Protein AF-A0A7W4C7K8-F1 (afdb_monomer_lite)

Foldseek 3Di:
DDDDAQDWDDDPFFIKHAHLVRDIDTDGDPLDWAKDPWDWDAHPVRDIDIDIDGGDGDFDDKDADDDDDDDDPPDDDDDARCPPIDGSPDDDDFQWDDDPNDIDGAQDWDDDPRGIDHRHD

Radius of gyration: 26.06 Å; chains: 1; bounding box: 57×23×68 Å

Structure (mmCIF, N/CA/C/O backbone):
data_AF-A0A7W4C7K8-F1
#
_entry.id   AF-A0A7W4C7K8-F1
#
loop_
_atom_site.group_PDB
_atom_site.id
_atom_site.type_symbol
_atom_site.label_atom_id
_atom_site.label_alt_id
_atom_site.label_comp_id
_atom_site.label_asym_id
_atom_site.label_entity_id
_atom_site.label_seq_id
_atom_site.pdbx_PDB_ins_code
_atom_site.Cartn_x
_atom_site.Cartn_y
_atom_site.Cartn_z
_atom_site.occupancy
_atom_site.B_iso_or_equiv
_atom_site.auth_seq_id
_atom_site.auth_comp_id
_atom_site.auth_asym_id
_atom_site.auth_atom_id
_atom_site.pdbx_PDB_model_num
ATOM 1 N N . GLN A 1 1 ? 13.101 -9.738 -23.567 1.00 82.06 1 GLN A N 1
ATOM 2 C CA . GLN A 1 1 ? 12.279 -9.282 -24.709 1.00 82.06 1 GLN A CA 1
ATOM 3 C C . GLN A 1 1 ? 12.788 -7.916 -25.146 1.00 82.06 1 GLN A C 1
ATOM 5 O O . GLN A 1 1 ? 13.230 -7.165 -24.286 1.00 82.06 1 GLN A O 1
ATOM 10 N N . SER A 1 2 ? 12.752 -7.606 -26.441 1.00 89.94 2 SER A N 1
ATOM 11 C CA . SER A 1 2 ? 13.057 -6.266 -26.964 1.00 89.94 2 SER A CA 1
ATOM 12 C C . SER A 1 2 ? 11.784 -5.626 -27.507 1.00 89.94 2 SER A C 1
ATOM 14 O O . SER A 1 2 ? 10.927 -6.333 -28.041 1.00 89.94 2 SER A O 1
ATOM 16 N N . TYR A 1 3 ? 11.685 -4.306 -27.378 1.00 95.06 3 TYR A N 1
ATOM 17 C CA . TYR A 1 3 ? 10.543 -3.504 -27.809 1.00 95.06 3 TYR A CA 1
ATOM 18 C C . TYR A 1 3 ? 11.040 -2.339 -28.666 1.00 95.06 3 TYR A C 1
ATOM 20 O O . TYR A 1 3 ? 12.160 -1.861 -28.474 1.00 95.06 3 TYR A O 1
ATOM 28 N N . ALA A 1 4 ? 10.230 -1.897 -29.627 1.00 96.31 4 ALA A N 1
ATOM 29 C CA . ALA A 1 4 ? 10.536 -0.690 -30.385 1.00 96.31 4 ALA A CA 1
ATOM 30 C C . ALA A 1 4 ? 10.353 0.548 -29.492 1.00 96.31 4 ALA A C 1
ATOM 32 O O . ALA A 1 4 ? 9.494 0.558 -28.610 1.00 96.31 4 ALA A O 1
ATOM 33 N N . ALA A 1 5 ? 11.126 1.606 -29.737 1.00 95.75 5 ALA A N 1
ATOM 34 C CA . ALA A 1 5 ? 10.937 2.869 -29.031 1.00 95.75 5 ALA A CA 1
ATOM 35 C C . ALA A 1 5 ? 9.510 3.416 -29.243 1.00 95.75 5 ALA A C 1
ATOM 37 O O . ALA A 1 5 ? 8.941 3.271 -30.325 1.00 95.75 5 ALA A O 1
ATOM 38 N N . GLY A 1 6 ? 8.937 4.018 -28.202 1.00 96.25 6 GLY A N 1
ATOM 39 C CA . GLY A 1 6 ? 7.551 4.494 -28.158 1.00 96.25 6 GLY A CA 1
ATOM 40 C C . GLY A 1 6 ? 6.508 3.391 -27.949 1.00 96.25 6 GLY A C 1
ATOM 41 O O . GLY A 1 6 ? 5.320 3.687 -27.896 1.00 96.25 6 GLY A O 1
ATOM 42 N N . THR A 1 7 ? 6.925 2.125 -27.827 1.00 97.75 7 THR A N 1
ATOM 43 C CA . THR A 1 7 ? 6.012 1.033 -27.465 1.00 97.75 7 THR A CA 1
ATOM 44 C C . THR A 1 7 ? 5.685 1.116 -25.982 1.00 97.75 7 THR A C 1
ATOM 46 O O . THR A 1 7 ? 6.586 1.265 -25.155 1.00 97.75 7 THR A O 1
ATOM 49 N N . GLU A 1 8 ? 4.406 0.968 -25.659 1.00 98.00 8 GLU A N 1
ATOM 50 C CA . GLU A 1 8 ? 3.957 0.744 -24.293 1.00 98.00 8 GLU A CA 1
ATOM 51 C C . GLU A 1 8 ? 4.317 -0.676 -23.848 1.00 98.00 8 GLU A C 1
ATOM 53 O O . GLU A 1 8 ? 3.980 -1.661 -24.510 1.00 98.00 8 GLU A O 1
ATOM 58 N N . VAL A 1 9 ? 5.033 -0.781 -22.731 1.00 97.25 9 VAL A N 1
ATOM 59 C CA . VAL A 1 9 ? 5.456 -2.048 -22.142 1.00 97.25 9 VAL A CA 1
ATOM 60 C C . VAL A 1 9 ? 4.816 -2.183 -20.770 1.00 97.25 9 VAL A C 1
ATOM 62 O O . VAL A 1 9 ? 5.223 -1.514 -19.820 1.00 97.25 9 VAL A O 1
ATOM 65 N N . THR A 1 10 ? 3.835 -3.075 -20.660 1.00 96.88 10 THR A N 1
ATOM 66 C CA . THR A 1 10 ? 3.269 -3.479 -19.371 1.00 96.88 10 THR A CA 1
ATOM 67 C C . THR A 1 10 ? 4.269 -4.362 -18.632 1.00 96.88 10 THR A C 1
ATOM 69 O O . THR A 1 10 ? 4.698 -5.407 -19.129 1.00 96.88 10 THR A O 1
ATOM 72 N N . LEU A 1 11 ? 4.655 -3.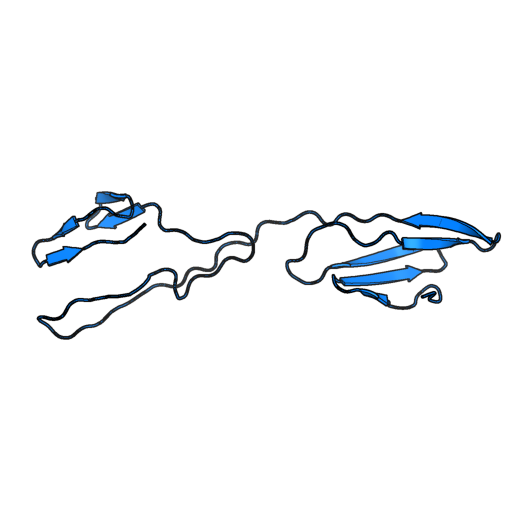918 -17.445 1.00 95.25 11 LEU A N 1
ATOM 73 C CA . LEU A 1 11 ? 5.449 -4.653 -16.473 1.00 95.25 11 LEU A CA 1
ATOM 74 C C . LEU A 1 11 ? 4.521 -5.152 -15.359 1.00 95.25 11 LEU A C 1
ATOM 76 O O . LEU A 1 11 ? 3.367 -4.744 -15.269 1.00 95.25 11 LEU A O 1
ATOM 80 N N . GLU A 1 12 ? 5.035 -6.013 -14.484 1.00 95.19 12 GLU A N 1
ATOM 81 C CA . GLU A 1 12 ? 4.289 -6.483 -13.307 1.00 95.19 12 GLU A CA 1
ATOM 82 C C . GLU A 1 12 ? 3.796 -5.317 -12.432 1.00 95.19 12 GLU A C 1
ATOM 84 O O . GLU A 1 12 ? 2.663 -5.330 -11.965 1.00 95.19 12 GLU A O 1
ATOM 89 N N . ASN A 1 13 ? 4.620 -4.274 -12.299 1.00 95.81 13 ASN A N 1
ATOM 90 C CA . ASN A 1 13 ? 4.444 -3.192 -11.329 1.00 95.81 13 ASN A CA 1
ATOM 91 C C . ASN A 1 13 ? 4.086 -1.832 -11.951 1.00 95.81 13 ASN A C 1
ATOM 93 O O . ASN A 1 13 ? 4.178 -0.803 -11.284 1.00 95.81 13 ASN A O 1
ATOM 97 N N . GLY A 1 14 ? 3.754 -1.794 -13.241 1.00 97.81 14 GLY A N 1
ATOM 98 C CA . GLY A 1 14 ? 3.424 -0.547 -13.925 1.00 97.81 14 GLY A CA 1
ATOM 99 C C . GLY A 1 14 ? 3.620 -0.608 -15.431 1.00 97.81 14 GLY A C 1
ATOM 100 O 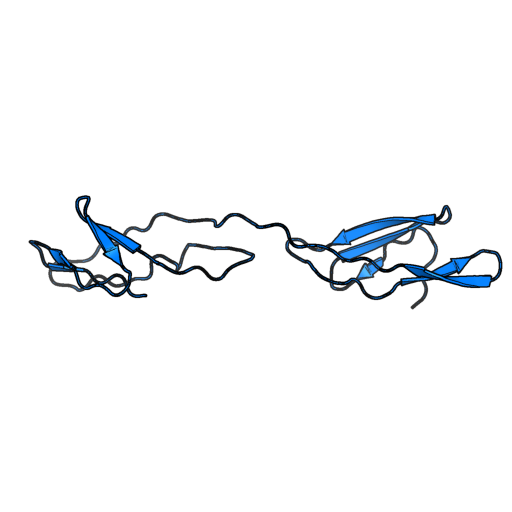O . GLY A 1 14 ? 3.832 -1.667 -16.018 1.00 97.81 14 GLY A O 1
ATOM 101 N N . VAL A 1 15 ? 3.591 0.556 -16.069 1.00 98.31 15 VAL A N 1
ATOM 102 C CA . VAL A 1 15 ? 3.687 0.709 -17.522 1.00 98.31 15 VAL A CA 1
ATOM 103 C C . VAL A 1 15 ? 4.843 1.635 -17.877 1.00 98.31 15 VAL A C 1
ATOM 105 O O . VAL A 1 15 ? 4.951 2.738 -17.345 1.00 98.31 15 VAL A O 1
ATOM 108 N N . LEU A 1 16 ? 5.706 1.192 -18.792 1.00 98.25 16 LEU A N 1
ATOM 109 C CA . LEU A 1 16 ? 6.845 1.957 -19.297 1.00 98.25 16 LEU A CA 1
ATOM 110 C C . LEU A 1 16 ? 6.637 2.347 -20.762 1.00 98.25 16 LEU A C 1
ATOM 112 O O . LEU A 1 16 ? 6.298 1.506 -21.593 1.00 98.25 16 LEU A O 1
ATOM 116 N N . VAL A 1 17 ? 6.979 3.590 -21.095 1.00 98.31 17 VAL A N 1
ATOM 117 C CA . VAL A 1 17 ? 7.214 4.043 -22.471 1.00 98.31 17 VAL A CA 1
ATOM 118 C C . VAL A 1 17 ? 8.600 4.677 -22.535 1.00 98.31 17 VAL A C 1
ATOM 120 O O . VAL A 1 17 ? 8.901 5.576 -21.754 1.00 98.31 17 VAL A O 1
ATOM 123 N N . LEU A 1 18 ? 9.446 4.227 -23.466 1.00 98.00 18 LEU A N 1
ATOM 124 C CA . LEU A 1 18 ? 10.747 4.841 -23.767 1.00 98.00 18 LEU A CA 1
ATOM 125 C C . LEU A 1 18 ? 10.773 5.286 -25.229 1.00 98.00 18 LEU A C 1
ATOM 127 O O . LEU A 1 18 ? 10.732 4.452 -26.134 1.00 98.00 18 LEU A O 1
ATOM 131 N N . ASN A 1 19 ? 10.843 6.592 -25.463 1.00 98.19 19 ASN A N 1
ATOM 132 C CA . ASN A 1 19 ? 10.757 7.201 -26.785 1.00 98.19 19 ASN A CA 1
ATOM 133 C C . ASN A 1 19 ? 12.116 7.263 -27.492 1.00 98.19 19 ASN A C 1
ATOM 135 O O . ASN A 1 19 ? 13.179 7.205 -26.876 1.00 98.19 19 ASN A O 1
ATOM 139 N N . ALA A 1 20 ? 12.083 7.411 -28.819 1.00 97.75 20 ALA A N 1
ATOM 140 C CA . ALA A 1 20 ? 13.295 7.458 -29.640 1.00 97.75 20 ALA A CA 1
ATOM 141 C C . ALA A 1 20 ? 14.163 8.704 -29.373 1.00 97.75 20 ALA A C 1
ATOM 143 O O . ALA A 1 20 ? 15.359 8.685 -29.654 1.00 97.75 20 ALA A O 1
ATOM 144 N N . ASP A 1 21 ? 13.569 9.770 -28.831 1.00 97.38 21 ASP A N 1
ATOM 145 C CA . ASP A 1 21 ? 14.266 10.989 -28.406 1.00 97.38 21 ASP A CA 1
ATOM 146 C C . ASP A 1 21 ? 14.923 10.867 -27.017 1.00 97.38 21 ASP A C 1
ATOM 148 O O . ASP A 1 21 ? 15.608 11.789 -26.577 1.00 97.38 21 ASP A O 1
ATOM 152 N N . GLY A 1 22 ? 14.746 9.726 -26.341 1.00 96.62 22 GLY A N 1
ATOM 153 C CA . GLY A 1 22 ? 15.289 9.440 -25.015 1.00 96.62 22 GLY A CA 1
ATOM 154 C C . GLY A 1 22 ? 14.384 9.850 -23.851 1.00 96.62 22 GLY A C 1
ATOM 155 O O . GLY A 1 22 ? 14.722 9.549 -22.706 1.00 96.62 22 GLY A O 1
ATOM 156 N N . SER A 1 23 ? 13.242 10.497 -24.103 1.00 98.25 23 SER A N 1
ATOM 157 C CA . SER A 1 23 ? 12.238 10.736 -23.061 1.00 98.25 23 SER A CA 1
ATOM 158 C C . SER A 1 23 ? 11.566 9.425 -22.642 1.00 98.25 23 SER A C 1
ATOM 160 O O . SER A 1 23 ? 11.399 8.511 -23.453 1.00 98.25 23 SER A O 1
ATOM 162 N N . TYR A 1 24 ? 11.176 9.318 -21.372 1.00 98.19 24 TYR A N 1
ATOM 163 C CA . TYR A 1 24 ? 10.471 8.146 -20.864 1.00 98.19 24 TYR A CA 1
ATOM 164 C C . TYR A 1 24 ? 9.386 8.527 -19.862 1.00 98.19 24 TYR A C 1
ATOM 166 O O . TYR A 1 24 ? 9.481 9.548 -19.181 1.00 98.19 24 TYR A O 1
ATOM 174 N N . THR A 1 25 ? 8.376 7.671 -19.759 1.00 98.12 25 THR A N 1
ATOM 175 C CA . THR A 1 25 ? 7.379 7.699 -18.689 1.00 98.12 25 THR A CA 1
ATOM 176 C C . THR A 1 25 ? 7.306 6.322 -18.060 1.00 98.12 25 THR A C 1
ATOM 178 O O . THR A 1 25 ? 7.264 5.316 -18.767 1.00 98.12 25 THR A O 1
ATOM 181 N N . PHE A 1 26 ? 7.276 6.278 -16.734 1.00 98.38 26 PHE A N 1
ATOM 182 C CA . PHE A 1 26 ? 6.901 5.087 -15.991 1.00 98.38 26 PHE A CA 1
ATOM 183 C C . PHE A 1 26 ? 5.716 5.441 -15.101 1.00 98.38 26 PHE A C 1
ATOM 185 O O . PHE A 1 26 ? 5.801 6.376 -14.306 1.00 98.38 26 PHE A O 1
ATOM 192 N N . THR A 1 27 ? 4.617 4.718 -15.269 1.00 98.25 27 THR A N 1
ATOM 193 C CA . THR A 1 27 ? 3.420 4.844 -14.441 1.00 98.25 27 THR A CA 1
ATOM 194 C C . THR A 1 27 ? 3.344 3.594 -13.571 1.00 98.25 27 THR A C 1
ATOM 196 O O . THR A 1 27 ? 3.049 2.529 -14.119 1.00 98.25 27 THR A O 1
ATOM 199 N N . PRO A 1 28 ? 3.666 3.670 -12.266 1.00 98.31 28 PRO A N 1
ATOM 200 C CA . PRO A 1 28 ? 3.515 2.528 -11.374 1.00 98.31 28 PRO A CA 1
ATOM 201 C C . PRO A 1 28 ? 2.043 2.122 -11.268 1.00 98.31 28 PRO A C 1
ATOM 203 O O . PRO A 1 28 ? 1.148 2.937 -11.503 1.00 98.31 28 PRO A O 1
ATOM 206 N N . ASN A 1 29 ? 1.798 0.866 -10.906 1.00 97.81 29 ASN A N 1
ATOM 207 C CA . ASN A 1 29 ? 0.469 0.462 -10.457 1.00 97.81 29 ASN A CA 1
ATOM 208 C C . ASN A 1 29 ? 0.073 1.283 -9.219 1.00 97.81 29 ASN A C 1
ATOM 210 O O . ASN A 1 29 ? 0.937 1.734 -8.464 1.00 97.81 29 ASN A O 1
ATOM 214 N N . GLU A 1 30 ? -1.231 1.462 -9.018 1.00 96.19 30 GLU A N 1
ATOM 215 C CA . GLU A 1 30 ? -1.760 2.105 -7.815 1.00 96.19 30 GLU A CA 1
ATOM 216 C C . GLU A 1 30 ? -1.199 1.417 -6.562 1.00 96.19 30 GLU A C 1
ATOM 218 O O . GLU A 1 30 ? -1.105 0.187 -6.516 1.00 96.19 30 GLU A O 1
ATOM 223 N N . ASN A 1 31 ? -0.768 2.229 -5.595 1.00 95.44 31 ASN A N 1
ATOM 224 C CA . ASN A 1 31 ? -0.230 1.805 -4.300 1.00 95.44 31 ASN A CA 1
ATOM 225 C C . ASN A 1 31 ? 1.039 0.938 -4.371 1.00 95.44 31 ASN A C 1
ATOM 227 O O . ASN A 1 31 ? 1.404 0.267 -3.409 1.00 95.44 31 ASN A O 1
ATOM 231 N N . TRP A 1 32 ? 1.727 0.922 -5.517 1.00 96.94 32 TRP A N 1
ATOM 232 C CA . TRP A 1 32 ? 2.998 0.225 -5.651 1.00 96.94 32 TRP A CA 1
ATOM 233 C C . TRP A 1 32 ? 4.180 1.182 -5.519 1.00 96.94 32 TRP A C 1
ATOM 235 O O . TRP A 1 32 ? 4.305 2.169 -6.247 1.00 96.94 32 TRP A O 1
ATOM 245 N N . ASN A 1 33 ? 5.119 0.807 -4.660 1.00 97.06 33 ASN A N 1
ATOM 246 C CA . ASN A 1 33 ? 6.425 1.429 -4.523 1.00 97.06 33 ASN A CA 1
ATOM 247 C C . ASN A 1 33 ? 7.535 0.369 -4.556 1.00 97.06 33 ASN A C 1
ATOM 249 O O . ASN A 1 33 ? 7.329 -0.805 -4.250 1.00 97.06 33 ASN A O 1
ATOM 253 N N . GLY A 1 34 ? 8.744 0.791 -4.922 1.00 97.44 34 GLY A N 1
ATOM 254 C CA . GLY A 1 34 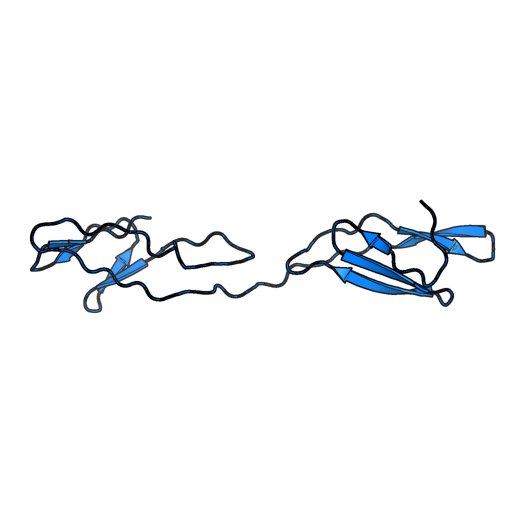? 9.910 -0.082 -4.996 1.00 97.44 34 GLY A CA 1
ATOM 255 C C . GLY A 1 34 ? 10.771 0.149 -6.231 1.00 97.44 34 GLY A C 1
ATOM 256 O O . GLY A 1 34 ? 10.661 1.148 -6.946 1.00 97.44 34 GLY A O 1
ATOM 257 N N . ASN A 1 35 ? 11.678 -0.793 -6.480 1.00 97.94 35 ASN A N 1
ATOM 258 C CA . ASN A 1 35 ? 12.599 -0.720 -7.606 1.00 97.94 35 ASN A CA 1
ATOM 259 C C . ASN A 1 35 ? 11.998 -1.375 -8.850 1.00 97.94 35 ASN A C 1
ATOM 261 O O . ASN A 1 35 ? 11.605 -2.543 -8.839 1.00 97.94 35 ASN A O 1
ATOM 265 N N . VAL A 1 36 ? 11.980 -0.631 -9.953 1.00 97.12 36 VAL A N 1
ATOM 266 C CA . VAL A 1 36 ? 11.613 -1.168 -11.267 1.00 97.12 36 VAL A CA 1
ATOM 267 C C . VAL A 1 36 ? 12.770 -2.035 -11.784 1.00 97.12 36 VAL A C 1
ATOM 269 O O . VAL A 1 36 ? 13.934 -1.667 -11.583 1.00 97.12 36 VAL A O 1
ATOM 272 N N . PRO A 1 37 ? 12.508 -3.165 -12.474 1.00 95.38 37 PRO A N 1
ATOM 273 C CA . PRO A 1 37 ? 13.562 -3.937 -13.126 1.00 95.38 37 PRO A CA 1
ATOM 274 C C . PRO A 1 37 ? 14.450 -3.059 -14.016 1.00 95.38 37 PRO A C 1
ATOM 276 O O . PRO A 1 37 ? 13.952 -2.196 -14.736 1.00 95.38 37 PRO A O 1
ATOM 279 N N . VAL A 1 38 ? 15.766 -3.295 -13.989 1.00 96.88 38 VAL A N 1
ATOM 280 C CA . VAL A 1 38 ? 16.731 -2.490 -14.754 1.00 96.88 38 VAL A CA 1
ATOM 281 C C . VAL A 1 38 ? 16.410 -2.553 -16.247 1.00 96.88 38 VAL A C 1
ATOM 283 O O . VAL A 1 38 ? 16.410 -3.625 -16.856 1.00 96.88 38 VAL A O 1
ATOM 286 N N . ILE A 1 39 ? 16.196 -1.390 -16.855 1.00 96.81 39 ILE A N 1
ATOM 287 C CA . ILE A 1 39 ? 15.907 -1.271 -18.281 1.00 96.81 39 ILE A CA 1
ATOM 288 C C . ILE A 1 39 ? 17.218 -1.084 -19.029 1.00 96.81 39 ILE A C 1
ATOM 290 O O . ILE A 1 39 ? 17.976 -0.168 -18.733 1.00 96.81 39 ILE A O 1
ATOM 294 N N . THR A 1 40 ? 17.489 -1.929 -20.023 1.00 97.62 40 THR A N 1
ATOM 295 C CA . THR A 1 40 ? 18.625 -1.752 -20.940 1.00 97.62 40 THR A CA 1
ATOM 296 C C . THR A 1 40 ? 18.124 -1.206 -22.272 1.00 97.62 40 THR A C 1
ATOM 298 O O . THR A 1 40 ? 17.216 -1.785 -22.867 1.00 97.62 40 THR A O 1
ATOM 301 N N . TYR A 1 41 ? 18.726 -0.126 -22.767 1.00 96.81 41 TYR A N 1
ATOM 302 C CA . TYR A 1 41 ? 18.414 0.462 -24.071 1.00 96.81 41 TYR A CA 1
ATOM 303 C C . TYR A 1 41 ? 19.661 0.527 -24.956 1.00 96.81 41 TYR A C 1
ATOM 305 O O . TYR A 1 41 ? 20.784 0.573 -24.461 1.00 96.81 41 TYR A O 1
ATOM 313 N N . THR A 1 42 ? 19.463 0.500 -26.275 1.00 97.06 42 THR A N 1
ATOM 314 C CA . THR A 1 42 ? 20.538 0.552 -27.281 1.00 97.06 42 THR A CA 1
ATOM 315 C C . THR A 1 42 ? 20.368 1.803 -28.131 1.00 97.06 42 THR A C 1
ATOM 317 O O . THR A 1 42 ? 19.271 2.065 -28.620 1.00 97.06 42 THR A O 1
ATOM 320 N N . THR A 1 43 ? 21.432 2.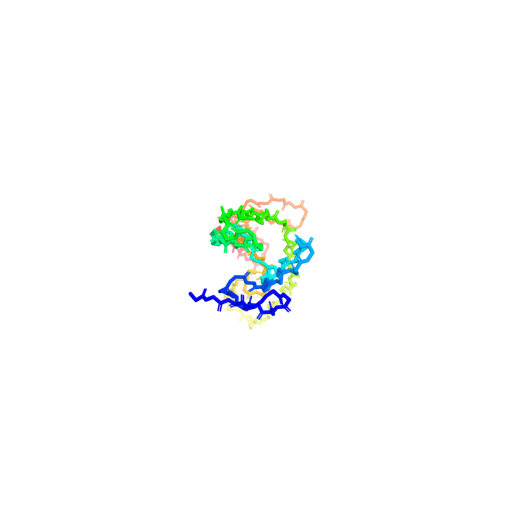582 -28.311 1.00 96.88 43 THR A N 1
ATOM 321 C CA . THR A 1 43 ? 21.408 3.784 -29.157 1.00 96.88 43 THR A CA 1
ATOM 322 C C . THR A 1 43 ? 21.544 3.429 -30.640 1.00 96.88 43 THR A C 1
ATOM 324 O O . THR A 1 43 ? 21.865 2.299 -31.015 1.00 96.88 43 THR A O 1
ATOM 327 N N . ASN A 1 44 ? 21.385 4.421 -31.517 1.00 95.81 44 ASN A N 1
ATOM 328 C CA . ASN A 1 44 ? 21.638 4.266 -32.952 1.00 95.81 44 ASN A CA 1
ATOM 329 C C . ASN A 1 44 ? 23.101 3.908 -33.297 1.00 95.81 44 ASN A C 1
ATOM 331 O O . ASN A 1 44 ? 23.365 3.494 -34.422 1.00 95.81 44 ASN A O 1
ATOM 335 N N . THR A 1 45 ? 24.047 4.059 -32.360 1.00 97.69 45 THR A N 1
ATOM 336 C CA . THR A 1 45 ? 25.443 3.619 -32.530 1.00 97.69 45 THR A CA 1
ATOM 337 C C . THR A 1 45 ? 25.658 2.153 -32.143 1.00 97.69 45 THR A C 1
ATOM 339 O O . THR A 1 45 ? 26.773 1.652 -32.266 1.00 97.69 45 THR A O 1
ATOM 342 N N . GLY A 1 46 ? 24.613 1.457 -31.680 1.00 96.62 46 GLY A N 1
ATOM 343 C CA . GLY A 1 46 ? 24.682 0.064 -31.231 1.00 96.62 46 GLY A CA 1
ATOM 344 C C . GLY A 1 46 ? 25.230 -0.113 -29.812 1.00 96.62 46 GLY A C 1
ATOM 345 O O . GLY A 1 46 ? 25.395 -1.244 -29.364 1.00 96.62 46 GLY A O 1
ATOM 346 N N . ILE A 1 47 ? 25.511 0.981 -29.099 1.00 98.12 47 ILE A N 1
ATOM 347 C CA . ILE A 1 47 ? 26.004 0.946 -27.719 1.00 98.12 47 ILE A CA 1
ATOM 348 C C . ILE A 1 47 ? 24.824 0.904 -26.748 1.00 98.12 47 ILE A C 1
ATOM 350 O O . ILE A 1 47 ? 23.826 1.602 -26.931 1.00 98.12 47 ILE A O 1
ATOM 354 N N . THR A 1 48 ? 24.952 0.085 -25.706 1.00 97.44 48 THR A N 1
ATOM 355 C CA . THR A 1 48 ? 23.925 -0.106 -24.680 1.00 97.44 48 THR A CA 1
ATOM 356 C C . THR A 1 48 ? 24.188 0.719 -23.428 1.00 97.44 48 THR A C 1
ATOM 358 O O . THR A 1 48 ? 25.338 0.883 -23.021 1.00 97.44 48 THR A O 1
ATOM 361 N N . ALA A 1 49 ? 23.117 1.149 -22.769 1.00 98.06 49 ALA A N 1
ATOM 362 C CA . ALA A 1 49 ? 23.138 1.756 -21.442 1.00 98.06 49 ALA A CA 1
ATOM 363 C C . ALA A 1 49 ? 21.907 1.317 -20.631 1.00 98.06 49 ALA A C 1
ATOM 365 O O . ALA A 1 49 ? 21.025 0.629 -21.155 1.00 98.06 49 ALA A O 1
ATOM 366 N N . THR A 1 50 ? 21.862 1.688 -19.350 1.00 97.94 50 THR A N 1
ATOM 367 C CA . THR A 1 50 ? 20.807 1.269 -18.418 1.00 97.94 50 THR A CA 1
ATOM 368 C C . THR A 1 50 ? 20.047 2.447 -17.817 1.00 97.94 50 THR A C 1
ATOM 370 O O . THR A 1 50 ? 20.640 3.486 -17.536 1.00 97.94 50 THR A O 1
ATOM 373 N N . LEU A 1 51 ? 18.757 2.244 -17.554 1.00 97.62 51 LEU A N 1
ATOM 374 C CA . LEU A 1 51 ? 17.878 3.115 -16.778 1.00 97.62 51 LEU A CA 1
ATOM 375 C C . LEU A 1 51 ? 17.405 2.356 -15.530 1.00 97.62 51 LEU A C 1
ATOM 377 O O . LEU A 1 51 ? 16.904 1.234 -15.622 1.00 97.62 51 LEU A O 1
ATOM 381 N N . THR A 1 52 ? 17.574 2.982 -14.370 1.00 97.75 52 THR A N 1
ATOM 382 C CA . THR A 1 52 ? 17.109 2.498 -13.065 1.00 97.75 52 THR A CA 1
ATOM 383 C C . THR A 1 52 ? 16.075 3.470 -12.520 1.00 97.75 52 THR A C 1
ATOM 385 O O . THR A 1 52 ? 16.326 4.675 -12.514 1.00 97.75 52 THR A O 1
ATOM 388 N N . ILE A 1 53 ? 14.938 2.954 -12.060 1.00 98.25 53 ILE A N 1
ATOM 389 C CA . ILE A 1 53 ? 13.846 3.756 -11.503 1.00 98.25 53 ILE A CA 1
ATOM 390 C C . ILE A 1 53 ? 13.522 3.215 -10.110 1.00 98.25 53 ILE A C 1
ATOM 392 O O . ILE A 1 53 ? 13.371 2.005 -9.924 1.00 98.25 53 ILE A O 1
ATOM 396 N N . GLU A 1 54 ? 13.422 4.122 -9.148 1.00 98.06 54 GLU A N 1
ATOM 397 C CA . GLU A 1 54 ? 12.930 3.867 -7.798 1.00 98.06 54 GLU A CA 1
ATOM 398 C C . GLU A 1 54 ? 11.649 4.677 -7.600 1.00 98.06 54 GLU A C 1
ATOM 400 O O . GLU A 1 54 ? 11.633 5.885 -7.839 1.00 98.06 54 GLU A O 1
ATOM 405 N N . VAL A 1 55 ? 10.581 3.996 -7.195 1.00 98.19 55 VAL A N 1
ATOM 406 C CA . VAL A 1 55 ? 9.321 4.615 -6.788 1.00 98.19 55 VAL A CA 1
ATOM 407 C C . VAL A 1 55 ? 9.301 4.650 -5.268 1.00 98.19 55 VAL A C 1
ATOM 409 O O . VAL A 1 55 ? 9.337 3.603 -4.623 1.00 98.19 55 VAL A O 1
ATOM 412 N N . THR A 1 56 ? 9.279 5.852 -4.697 1.00 97.19 56 THR A N 1
ATOM 413 C CA . THR A 1 56 ? 9.186 6.052 -3.248 1.00 97.19 56 THR A CA 1
ATOM 414 C C . THR A 1 56 ? 7.733 5.944 -2.791 1.00 97.19 56 THR A C 1
ATOM 416 O O . THR A 1 56 ? 6.863 6.435 -3.512 1.00 97.19 56 THR A O 1
ATOM 419 N N . PRO A 1 57 ? 7.462 5.358 -1.613 1.00 96.06 57 PRO A N 1
ATOM 420 C CA . PRO A 1 57 ? 6.111 5.332 -1.064 1.00 96.06 57 PRO A CA 1
ATOM 421 C C . PRO A 1 57 ? 5.614 6.750 -0.764 1.00 96.06 57 PRO A C 1
ATOM 423 O O . PRO A 1 57 ? 6.409 7.652 -0.472 1.00 96.06 57 PRO A O 1
ATOM 426 N N . LEU A 1 58 ? 4.298 6.922 -0.822 1.00 95.25 58 LEU A N 1
ATOM 427 C CA . LEU A 1 58 ? 3.586 8.092 -0.333 1.00 95.25 58 LEU A CA 1
ATOM 428 C C . LEU A 1 58 ? 2.454 7.579 0.551 1.00 95.25 58 LEU A C 1
ATOM 430 O O . LEU A 1 58 ? 1.671 6.779 0.073 1.00 95.25 58 LEU A O 1
ATOM 434 N N . ASP A 1 59 ? 2.412 8.063 1.790 1.00 95.19 59 ASP A N 1
ATOM 435 C CA . ASP A 1 59 ? 1.441 7.652 2.807 1.00 95.19 59 ASP A CA 1
ATOM 436 C C . ASP A 1 59 ? -0.007 7.915 2.356 1.00 95.19 59 ASP A C 1
ATOM 438 O O . ASP A 1 59 ? -0.380 9.062 2.067 1.00 95.19 59 ASP A O 1
ATOM 442 N N . ASP A 1 60 ? -0.802 6.853 2.309 1.00 95.50 60 ASP A N 1
ATOM 443 C CA . ASP A 1 60 ? -2.235 6.838 2.081 1.00 95.50 60 ASP A CA 1
ATOM 444 C C . ASP A 1 60 ? -2.973 6.947 3.417 1.00 95.50 60 ASP A C 1
ATOM 446 O O . ASP A 1 60 ? -2.753 6.194 4.360 1.00 95.50 60 ASP A O 1
ATOM 450 N N . ALA A 1 61 ? -3.895 7.905 3.503 1.00 96.00 61 ALA A N 1
ATOM 451 C CA . ALA A 1 61 ? -4.662 8.100 4.723 1.00 96.00 61 ALA A CA 1
ATOM 452 C C . ALA A 1 61 ? -5.595 6.912 4.983 1.00 96.00 61 ALA A C 1
ATOM 454 O O . ALA A 1 61 ? -6.342 6.491 4.094 1.00 96.00 61 ALA A O 1
ATOM 455 N N . SER A 1 62 ? -5.646 6.472 6.239 1.00 97.81 62 SER A N 1
ATOM 456 C CA . SER A 1 62 ? -6.602 5.460 6.671 1.00 97.81 62 SER A CA 1
ATOM 457 C C . SER A 1 62 ? -8.042 5.897 6.390 1.00 97.81 62 SER A C 1
ATOM 459 O O . SER A 1 62 ? -8.447 7.041 6.634 1.00 97.81 62 SER A O 1
ATOM 461 N N . VAL A 1 63 ? -8.844 4.953 5.912 1.00 97.94 63 VAL A N 1
ATOM 462 C CA . VAL A 1 63 ? -10.276 5.111 5.687 1.00 97.94 63 VAL A CA 1
ATOM 463 C C . VAL A 1 63 ? -11.003 4.412 6.824 1.00 97.94 63 VAL A C 1
ATOM 465 O O . VAL A 1 63 ? -11.027 3.183 6.875 1.00 97.94 63 VAL A O 1
ATOM 468 N N . LEU A 1 64 ? -11.589 5.210 7.720 1.00 97.81 64 LEU A N 1
ATOM 469 C CA . LEU A 1 64 ? -12.297 4.718 8.902 1.00 97.81 64 LEU A CA 1
ATOM 470 C C . LEU A 1 64 ? -13.816 4.847 8.746 1.00 97.81 64 LEU A C 1
ATOM 472 O O . LEU A 1 64 ? -14.309 5.847 8.205 1.00 97.81 64 LEU A O 1
ATOM 476 N N . VAL A 1 65 ? -14.565 3.869 9.249 1.00 98.12 65 VAL A N 1
ATOM 477 C CA . VAL A 1 65 ? -16.025 3.808 9.150 1.00 98.12 65 VAL A CA 1
ATOM 478 C C . VAL A 1 65 ? -16.646 3.581 10.526 1.00 98.12 65 VAL A C 1
ATOM 480 O O . VAL A 1 65 ? -16.305 2.660 11.248 1.00 98.12 65 VAL A O 1
ATOM 483 N N . ASN A 1 66 ? -17.632 4.409 10.887 1.00 97.88 66 ASN A N 1
ATOM 484 C CA . ASN A 1 66 ? -18.281 4.301 12.195 1.00 97.88 66 ASN A CA 1
ATOM 485 C C . ASN A 1 66 ? -18.992 2.955 12.394 1.00 97.88 66 ASN A C 1
ATOM 487 O O . ASN A 1 66 ? -19.818 2.545 11.571 1.00 97.88 66 ASN A O 1
ATOM 491 N N . ASP A 1 67 ? -18.784 2.369 13.567 1.00 97.50 67 ASP A N 1
ATOM 492 C CA . ASP A 1 67 ? -19.480 1.168 14.005 1.00 97.50 67 ASP A CA 1
ATOM 493 C C . ASP A 1 67 ? -20.795 1.457 14.723 1.00 97.50 67 ASP A C 1
ATOM 495 O O . ASP A 1 67 ? -20.987 2.460 15.415 1.00 97.50 67 ASP A O 1
ATOM 499 N N . SER A 1 68 ? -21.706 0.496 14.620 1.00 96.81 68 SER A N 1
ATOM 500 C CA . SER A 1 68 ? -22.858 0.407 15.506 1.00 96.81 68 SER A CA 1
ATOM 501 C C . SER A 1 68 ? -23.199 -1.055 15.746 1.00 96.81 68 SER A C 1
ATOM 503 O O . SER A 1 68 ? -23.072 -1.890 14.852 1.00 96.81 68 SER A O 1
ATOM 505 N N . ASN A 1 69 ? -23.641 -1.370 16.960 1.00 95.88 69 ASN A N 1
ATOM 506 C CA . ASN A 1 69 ? -24.084 -2.709 17.315 1.00 95.88 69 ASN A CA 1
ATOM 507 C C . ASN A 1 69 ? -25.429 -2.615 18.037 1.00 95.88 69 ASN A C 1
ATOM 509 O O . ASN A 1 69 ? -25.655 -1.719 18.849 1.00 95.88 69 ASN A O 1
ATOM 513 N N . THR A 1 70 ? -26.345 -3.520 17.713 1.00 96.75 70 THR A N 1
ATOM 514 C CA . THR A 1 70 ? -27.635 -3.652 18.388 1.00 96.75 70 THR A CA 1
ATOM 515 C C . THR A 1 70 ? -27.829 -5.113 18.723 1.00 96.75 70 THR A C 1
ATOM 517 O O . THR A 1 70 ? -27.799 -5.974 17.847 1.00 96.75 70 THR A O 1
ATOM 520 N N . ILE A 1 71 ? -28.054 -5.375 20.001 1.00 96.94 71 ILE A N 1
ATOM 521 C CA . ILE A 1 71 ? -28.230 -6.715 20.538 1.00 96.94 71 ILE A CA 1
ATOM 522 C C . ILE A 1 71 ? -29.550 -6.811 21.294 1.00 96.94 71 ILE A C 1
ATOM 524 O O . ILE A 1 71 ? -30.152 -5.801 21.663 1.00 96.94 71 ILE A O 1
ATOM 528 N N . VAL A 1 72 ? -30.004 -8.040 21.517 1.00 97.69 72 VAL A N 1
ATOM 529 C CA . VAL A 1 72 ? -31.113 -8.304 22.437 1.00 97.69 72 VAL A CA 1
ATOM 530 C C . VAL A 1 72 ? -30.603 -8.128 23.867 1.00 97.69 72 VAL A C 1
ATOM 532 O O . VAL A 1 72 ? -29.438 -8.415 24.147 1.00 97.69 72 VAL A O 1
ATOM 535 N N . GLU A 1 73 ? -31.462 -7.655 24.768 1.00 95.12 73 GLU A N 1
ATOM 536 C CA . GLU A 1 73 ? -31.135 -7.603 26.194 1.00 95.12 73 GLU A CA 1
ATOM 537 C C . GLU A 1 73 ? -30.666 -8.970 26.723 1.00 95.12 73 GLU A C 1
ATOM 539 O O . GLU A 1 73 ? -31.007 -10.018 26.170 1.00 95.12 73 GLU A O 1
ATOM 544 N N . ASP A 1 74 ? -29.839 -8.946 27.769 1.00 95.19 74 ASP A N 1
ATOM 545 C CA . ASP A 1 74 ? -29.241 -10.135 28.394 1.00 95.19 74 ASP A CA 1
ATOM 546 C C . ASP A 1 74 ? -28.341 -10.979 27.469 1.00 95.19 74 ASP A C 1
ATOM 548 O O . ASP A 1 74 ? -28.060 -12.149 27.742 1.00 95.19 74 ASP A O 1
ATOM 552 N N . THR A 1 75 ? -27.841 -10.383 26.383 1.00 95.25 75 THR A N 1
ATOM 553 C CA . THR A 1 75 ? -26.844 -11.000 25.501 1.00 95.25 75 THR A CA 1
ATOM 554 C C . THR A 1 75 ? -25.536 -10.213 25.496 1.00 95.25 75 THR A C 1
ATOM 556 O O . THR A 1 75 ? -25.485 -9.043 25.873 1.00 95.25 75 THR A O 1
ATOM 559 N N . VAL A 1 76 ? -24.443 -10.871 25.109 1.00 94.88 76 VAL A N 1
ATOM 560 C CA . VAL A 1 76 ? -23.127 -10.230 25.000 1.00 94.88 76 VAL A CA 1
ATOM 561 C C . VAL A 1 76 ? -22.991 -9.615 23.611 1.00 94.88 76 VAL A C 1
ATOM 563 O O . VAL A 1 76 ? -23.149 -10.313 2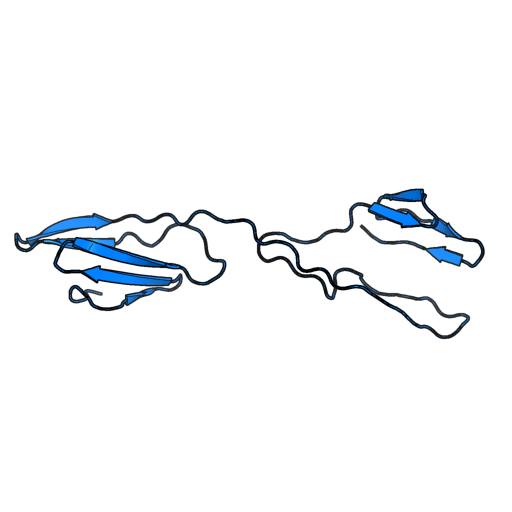2.609 1.00 94.88 76 VAL A O 1
ATOM 566 N N . ALA A 1 77 ? -22.655 -8.327 23.548 1.00 95.88 77 ALA A N 1
ATOM 567 C CA . ALA A 1 77 ? -22.242 -7.687 22.307 1.00 95.88 77 ALA A CA 1
ATOM 568 C C . ALA A 1 77 ? -20.794 -8.071 21.985 1.00 95.88 77 ALA A C 1
ATOM 570 O O . ALA A 1 77 ? -19.896 -7.900 22.806 1.00 95.88 77 ALA A O 1
ATOM 571 N N . THR A 1 78 ? -20.569 -8.574 20.775 1.00 95.81 78 THR A N 1
ATOM 572 C CA . THR A 1 78 ? -19.238 -8.880 20.240 1.00 95.81 78 THR A CA 1
ATOM 573 C C . THR A 1 78 ? -19.091 -8.256 18.862 1.00 95.81 78 THR A C 1
ATOM 575 O O . THR A 1 78 ? -20.075 -8.151 18.129 1.00 95.81 78 THR A O 1
ATOM 578 N N . GLY A 1 79 ? -17.871 -7.884 18.498 1.00 95.50 79 GLY A N 1
ATOM 579 C CA . GLY A 1 79 ? -17.533 -7.334 17.191 1.00 95.50 79 GLY A CA 1
ATOM 580 C C . GLY A 1 79 ? -16.070 -6.912 17.156 1.00 95.50 79 GLY A C 1
ATOM 581 O O . GLY A 1 79 ? -15.344 -7.113 18.134 1.00 95.50 79 GLY A O 1
ATOM 582 N N . ASN A 1 80 ? -15.663 -6.323 16.041 1.00 96.31 80 ASN A N 1
ATOM 583 C CA . ASN A 1 80 ? -14.348 -5.736 15.861 1.00 96.31 80 ASN A CA 1
ATOM 584 C C . ASN A 1 80 ? -14.511 -4.419 15.099 1.00 96.31 80 ASN A C 1
ATOM 586 O O . ASN A 1 80 ? -15.078 -4.405 14.012 1.00 96.31 80 ASN A O 1
ATOM 590 N N . VAL A 1 81 ? -14.030 -3.330 15.697 1.00 96.75 81 VAL A N 1
ATOM 591 C CA . VAL A 1 81 ? -14.140 -1.970 15.143 1.00 96.75 81 VAL A CA 1
ATOM 592 C C . VAL A 1 81 ? -13.241 -1.746 13.927 1.00 96.75 81 VAL A C 1
ATOM 594 O O . VAL A 1 81 ? -13.388 -0.754 13.244 1.00 96.75 81 VAL A O 1
ATOM 597 N N . LEU A 1 82 ? -12.307 -2.664 13.651 1.00 97.50 82 LEU A N 1
ATOM 598 C CA . LEU A 1 82 ? -11.416 -2.576 12.491 1.00 97.50 82 LEU A CA 1
ATOM 599 C C . LEU A 1 82 ? -11.939 -3.354 11.272 1.00 97.50 82 LEU A C 1
ATOM 601 O O . LEU A 1 82 ? -11.292 -3.354 10.230 1.00 97.50 82 LEU A O 1
ATOM 605 N N . ASP A 1 83 ? -13.076 -4.056 11.379 1.00 97.19 83 ASP A N 1
ATOM 606 C CA . ASP A 1 83 ? -13.578 -4.934 10.304 1.00 97.19 83 ASP A CA 1
ATOM 607 C C . ASP A 1 83 ? -14.016 -4.159 9.044 1.00 97.19 83 ASP A C 1
ATOM 609 O O . ASP A 1 83 ? -14.077 -4.727 7.951 1.00 97.19 83 ASP A O 1
ATOM 613 N N . ASN A 1 84 ? -14.364 -2.882 9.194 1.00 97.50 84 ASN A N 1
ATOM 614 C CA . ASN A 1 84 ? -14.818 -1.978 8.134 1.00 97.50 84 ASN A CA 1
ATOM 615 C C . ASN A 1 84 ? -13.827 -0.834 7.848 1.00 97.50 84 ASN A C 1
ATOM 617 O O . ASN A 1 84 ? -14.116 0.007 6.992 1.00 97.50 84 ASN A O 1
ATOM 621 N N . ASP A 1 85 ? -12.682 -0.830 8.526 1.00 98.31 85 ASP A N 1
ATOM 622 C CA . ASP A 1 85 ? -11.613 0.137 8.340 1.00 98.31 85 ASP A CA 1
ATOM 623 C C . ASP A 1 85 ? -10.571 -0.407 7.355 1.00 98.31 85 ASP A C 1
ATOM 625 O O . ASP A 1 85 ? -10.399 -1.617 7.188 1.00 98.31 85 ASP A O 1
ATOM 629 N N . SER A 1 86 ? -9.860 0.487 6.670 1.00 97.81 86 SER A N 1
ATOM 630 C CA . SER A 1 86 ? -8.797 0.084 5.749 1.00 97.81 86 SER A CA 1
ATOM 631 C C . SER A 1 86 ? -7.690 1.118 5.658 1.00 97.81 86 SER A C 1
ATOM 633 O O . SER A 1 86 ? -7.929 2.319 5.764 1.00 97.81 86 SER A O 1
ATOM 635 N N . ASP A 1 87 ? -6.483 0.630 5.426 1.00 98.00 87 ASP A N 1
ATOM 636 C CA . ASP A 1 87 ? -5.305 1.425 5.130 1.00 98.00 87 ASP A CA 1
ATOM 637 C C . ASP A 1 87 ? -4.441 0.619 4.157 1.00 98.00 87 ASP A C 1
ATOM 639 O O . ASP A 1 87 ? -4.416 -0.614 4.198 1.00 98.00 87 ASP A O 1
ATOM 643 N N . VAL A 1 88 ? -3.844 1.313 3.197 1.00 97.00 88 VAL A N 1
ATOM 644 C CA . VAL A 1 88 ? -3.081 0.694 2.111 1.00 97.00 88 VAL A CA 1
ATOM 645 C C . VAL A 1 88 ? -1.648 0.398 2.548 1.00 97.00 88 VAL A C 1
ATOM 647 O O . VAL A 1 88 ? -1.072 -0.600 2.109 1.00 97.00 88 VAL A O 1
ATOM 650 N N . ASP A 1 89 ? -1.087 1.246 3.408 1.00 95.31 89 ASP A N 1
ATOM 651 C CA . ASP A 1 89 ? 0.324 1.240 3.779 1.00 95.31 89 ASP A CA 1
ATOM 652 C C . ASP A 1 89 ? 0.581 0.574 5.132 1.00 95.31 89 ASP A C 1
ATOM 654 O O . ASP A 1 89 ? 1.688 0.087 5.385 1.00 95.31 89 ASP A O 1
ATOM 658 N N . SER A 1 90 ? -0.418 0.562 6.017 1.00 94.50 90 SER A N 1
ATOM 659 C CA . SER A 1 90 ? -0.259 0.170 7.417 1.00 94.50 90 SER A CA 1
ATOM 660 C C . SER A 1 90 ? -1.332 -0.800 7.902 1.00 94.50 90 SER A C 1
ATOM 662 O O . SER A 1 90 ? -2.512 -0.674 7.592 1.00 94.50 90 SER A O 1
ATOM 664 N N . ASP A 1 91 ? -0.938 -1.732 8.771 1.00 96.12 91 ASP A N 1
ATOM 665 C CA . ASP A 1 91 ? -1.904 -2.500 9.555 1.00 96.12 91 ASP A CA 1
ATOM 666 C C . ASP A 1 91 ? -2.535 -1.596 10.625 1.00 96.12 91 ASP A C 1
ATOM 668 O O . ASP A 1 91 ? -1.835 -0.939 11.406 1.00 96.12 91 ASP A O 1
ATOM 672 N N . LEU A 1 92 ? -3.867 -1.587 10.695 1.00 96.88 92 LEU A N 1
ATOM 673 C CA . LEU A 1 92 ? -4.595 -0.812 11.696 1.00 96.88 92 LEU A CA 1
ATOM 674 C C . LEU A 1 92 ? -4.623 -1.528 13.050 1.00 96.88 92 LEU A C 1
ATOM 676 O O . LEU A 1 92 ? -4.758 -2.747 13.141 1.00 96.88 92 LEU A O 1
ATOM 680 N N . SER A 1 93 ? -4.516 -0.745 14.124 1.00 96.81 93 SER A N 1
ATOM 681 C CA . SER A 1 93 ? -4.640 -1.223 15.502 1.00 96.81 93 SER A CA 1
ATOM 682 C C . SER A 1 93 ? -5.289 -0.165 16.386 1.00 96.81 93 SER A C 1
ATOM 684 O O . SER A 1 93 ? -5.096 1.039 16.198 1.00 96.81 93 SER A O 1
ATOM 686 N N . VAL A 1 94 ? -6.054 -0.613 17.381 1.00 96.44 94 VAL A N 1
ATOM 687 C CA . VAL A 1 94 ? -6.625 0.284 18.385 1.00 96.44 94 VAL A CA 1
ATOM 688 C C . VAL A 1 94 ? -5.596 0.506 19.487 1.00 96.44 94 VAL A C 1
ATOM 690 O O . VAL A 1 94 ? -5.129 -0.436 20.116 1.00 96.44 94 VAL A O 1
ATOM 693 N N . VAL A 1 95 ? -5.262 1.767 19.759 1.00 96.56 95 VAL A N 1
ATOM 694 C CA . VAL A 1 95 ? -4.297 2.123 20.817 1.00 96.56 95 VAL A CA 1
ATOM 695 C C . VAL A 1 95 ? -5.009 2.578 22.090 1.00 96.56 95 VAL A C 1
ATOM 697 O O . VAL A 1 95 ? -4.631 2.200 23.202 1.00 96.56 95 VAL A O 1
ATOM 700 N N . SER A 1 96 ? -6.063 3.376 21.943 1.00 96.62 96 SER A N 1
ATOM 701 C CA . SER A 1 96 ? -6.862 3.884 23.054 1.00 96.62 96 SER A CA 1
ATOM 702 C C . SER A 1 96 ? -8.301 4.140 22.636 1.00 96.62 96 SER A C 1
ATOM 704 O O . SER A 1 96 ? -8.576 4.381 21.464 1.00 96.62 96 SER A O 1
ATOM 706 N N . PHE A 1 97 ? -9.197 4.167 23.612 1.00 96.38 97 PHE A N 1
ATOM 707 C CA . PHE A 1 97 ? -10.599 4.522 23.439 1.00 96.38 97 PHE A CA 1
ATOM 708 C C . PHE A 1 97 ? -11.059 5.420 24.586 1.00 96.38 97 PHE A C 1
ATOM 710 O O . PHE A 1 97 ? -10.395 5.513 25.618 1.00 96.38 97 PHE A O 1
ATOM 717 N N . GLU A 1 98 ? -12.185 6.099 24.404 1.00 96.50 98 GLU A N 1
ATOM 718 C CA . GLU A 1 98 ? -12.764 6.979 25.414 1.00 96.50 98 GLU A CA 1
ATOM 719 C C . GLU A 1 98 ? -14.153 6.484 25.812 1.00 96.50 98 GLU A C 1
ATOM 721 O O . GLU A 1 98 ? -14.952 6.108 24.954 1.00 96.50 98 GLU A O 1
ATOM 726 N N . VAL A 1 99 ? -14.444 6.505 27.113 1.00 95.31 99 VAL A N 1
ATOM 727 C CA . VAL A 1 99 ? -15.799 6.319 27.642 1.00 95.31 99 VAL A CA 1
ATOM 728 C C . VAL A 1 99 ? -16.092 7.448 28.621 1.00 95.31 99 VAL A C 1
ATOM 730 O O . VAL A 1 99 ? -15.299 7.696 29.527 1.00 95.31 99 VAL A O 1
ATOM 733 N N . ASP A 1 100 ? -17.203 8.157 28.416 1.00 92.94 100 ASP A N 1
ATOM 734 C CA . ASP A 1 100 ? -17.640 9.288 29.250 1.00 92.94 100 ASP A CA 1
ATOM 735 C C . ASP A 1 100 ? -16.550 10.358 29.494 1.00 92.94 100 ASP A C 1
ATOM 737 O O . ASP A 1 100 ? -16.435 10.917 30.586 1.00 92.94 100 ASP A O 1
ATOM 741 N N . GLY A 1 101 ? -15.726 10.654 28.480 1.00 94.69 101 GLY A N 1
ATOM 742 C CA . GLY A 1 101 ? -14.642 11.642 28.579 1.00 94.69 101 GLY A CA 1
ATOM 743 C C . GLY A 1 101 ? -13.338 11.119 29.191 1.00 94.69 101 GLY A C 1
ATOM 744 O O . GLY A 1 101 ? -12.376 11.875 29.315 1.00 94.69 101 GLY A O 1
ATOM 745 N N . GLN A 1 102 ? -13.281 9.844 29.588 1.00 96.19 102 GLN A N 1
ATOM 746 C CA . GLN A 1 102 ? -12.095 9.219 30.170 1.00 96.19 102 GLN A CA 1
ATOM 747 C C . GLN A 1 102 ? -11.414 8.299 29.154 1.00 96.19 102 GLN A C 1
ATOM 749 O O . GLN A 1 102 ? -12.046 7.397 28.609 1.00 96.19 102 GLN A O 1
ATOM 754 N N . SER A 1 103 ? -10.115 8.505 28.914 1.00 97.25 103 SER A N 1
ATOM 755 C CA . SER A 1 103 ? -9.328 7.669 28.000 1.00 97.25 103 SER A CA 1
ATOM 756 C C . SER A 1 103 ? -8.801 6.399 28.673 1.00 97.25 103 SER A C 1
ATOM 758 O O . SER A 1 103 ? -8.268 6.439 29.784 1.00 97.25 103 SER A O 1
ATOM 760 N N . TYR A 1 104 ? -8.870 5.289 27.948 1.00 96.94 104 TYR A N 1
ATOM 761 C CA . TYR A 1 104 ? -8.379 3.969 28.329 1.00 96.94 104 TYR A CA 1
ATOM 762 C C . TYR A 1 104 ? -7.488 3.416 27.216 1.00 96.94 104 TYR A C 1
ATOM 764 O O . TYR A 1 104 ? -7.725 3.674 26.038 1.00 96.94 104 TYR A O 1
ATOM 772 N N . ALA A 1 105 ? -6.457 2.649 27.571 1.00 97.44 105 ALA A N 1
ATOM 773 C CA . ALA A 1 105 ? -5.672 1.912 26.581 1.00 97.44 105 ALA A CA 1
ATOM 774 C C . ALA A 1 105 ? -6.468 0.702 26.069 1.00 97.44 105 ALA A C 1
ATOM 776 O O . ALA A 1 105 ? -7.231 0.105 26.834 1.00 97.44 105 ALA A O 1
ATOM 777 N N . ALA A 1 106 ? -6.258 0.296 24.816 1.00 96.31 106 ALA A N 1
ATOM 778 C CA . ALA A 1 106 ? -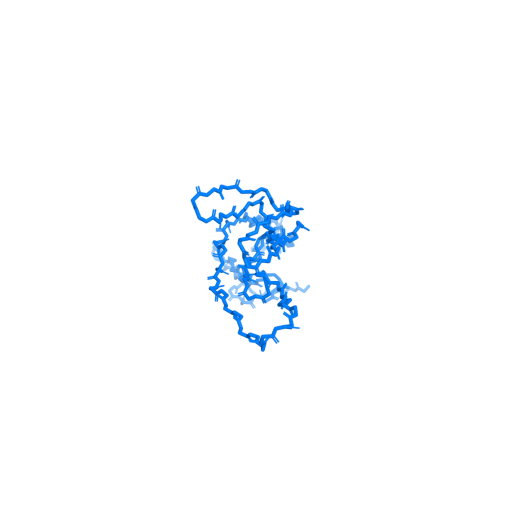6.790 -0.974 24.324 1.00 96.31 106 ALA A CA 1
ATOM 779 C C . ALA A 1 106 ? -6.338 -2.152 25.214 1.00 96.31 106 ALA A C 1
ATOM 781 O O . ALA A 1 106 ? -5.278 -2.124 25.842 1.00 96.31 106 ALA A O 1
ATOM 782 N N . GLY A 1 107 ? -7.193 -3.163 25.331 1.00 94.69 107 GLY A N 1
ATOM 783 C CA . GLY A 1 107 ? -7.086 -4.279 26.271 1.00 94.69 107 GLY A CA 1
ATOM 784 C C . GLY A 1 107 ? -7.527 -3.955 27.704 1.00 94.69 107 GLY A C 1
ATOM 785 O O . GLY A 1 107 ? -7.552 -4.853 28.544 1.00 94.69 107 GLY A O 1
ATOM 786 N N . THR A 1 108 ? -7.886 -2.704 28.010 1.00 96.38 108 THR A N 1
ATOM 787 C CA . THR A 1 108 ? -8.390 -2.337 29.342 1.00 96.38 108 THR A CA 1
ATOM 788 C C . THR A 1 108 ? -9.845 -2.762 29.511 1.00 96.38 108 THR A C 1
ATOM 790 O O . THR A 1 108 ? -10.696 -2.447 28.680 1.00 96.38 108 THR A O 1
ATOM 793 N N . GLU A 1 109 ? -10.137 -3.427 30.627 1.00 96.19 109 GLU A N 1
ATOM 794 C CA . GLU A 1 109 ? -11.506 -3.656 31.079 1.00 96.19 109 GLU A CA 1
ATOM 795 C C . GLU A 1 109 ? -12.061 -2.399 31.760 1.00 96.19 109 GLU A C 1
ATOM 797 O O . GLU A 1 109 ? -11.461 -1.864 32.696 1.00 96.19 109 GLU A O 1
ATOM 802 N N . VAL A 1 110 ? -13.217 -1.930 31.293 1.00 96.44 110 VAL A N 1
ATOM 803 C CA . VAL A 1 110 ? -13.913 -0.753 31.818 1.00 96.44 110 VAL A CA 1
ATOM 804 C C . VAL A 1 110 ? -15.259 -1.181 32.386 1.00 96.44 110 VAL A C 1
ATOM 806 O O . VAL A 1 110 ? -16.131 -1.667 31.669 1.00 96.44 110 VAL A O 1
ATOM 809 N N . THR A 1 111 ? -15.440 -0.988 33.693 1.00 95.69 111 THR A N 1
ATOM 810 C CA . THR A 1 111 ? -16.731 -1.196 34.362 1.00 95.69 111 THR A CA 1
ATOM 811 C C . THR A 1 111 ? -17.614 0.036 34.192 1.00 95.69 111 THR A C 1
ATOM 813 O O . THR A 1 111 ? -17.229 1.139 34.574 1.00 95.69 111 THR A O 1
ATOM 816 N N . LEU A 1 112 ? -18.810 -0.175 33.654 1.00 92.75 112 LEU A N 1
ATOM 817 C CA . LEU A 1 112 ? -19.861 0.818 33.461 1.00 92.75 112 LEU A CA 1
ATOM 818 C C . LEU A 1 112 ? -21.032 0.508 34.399 1.00 92.75 112 LEU A C 1
ATOM 820 O O . LEU A 1 112 ? -21.136 -0.595 34.935 1.00 92.75 112 LEU A O 1
ATOM 824 N N . GLU A 1 113 ? -21.958 1.453 34.568 1.00 92.69 113 GLU A N 1
ATOM 825 C CA . GLU A 1 113 ? -23.155 1.240 35.402 1.00 92.69 113 GLU A CA 1
ATOM 826 C C . GLU A 1 113 ? -23.970 0.011 34.953 1.00 92.69 113 GLU A C 1
ATOM 828 O O . GLU A 1 113 ? -24.498 -0.721 35.786 1.00 92.69 113 GLU A O 1
ATOM 833 N N . ASN A 1 114 ? -24.010 -0.249 33.640 1.00 89.44 114 ASN A N 1
ATOM 834 C CA . ASN A 1 114 ? -24.845 -1.284 33.023 1.00 89.44 114 ASN A CA 1
ATOM 835 C C . ASN A 1 114 ? -24.056 -2.477 32.454 1.00 89.44 114 ASN A C 1
ATOM 837 O O . ASN A 1 114 ? -24.606 -3.254 31.677 1.00 89.44 114 ASN A O 1
ATOM 841 N N . GLY A 1 115 ? -22.774 -2.633 32.796 1.00 92.56 115 GLY A N 1
ATOM 842 C CA . GLY A 1 115 ? -21.986 -3.765 32.312 1.00 92.56 115 GLY A CA 1
ATOM 843 C C . GLY A 1 115 ? -20.487 -3.517 32.292 1.00 92.56 115 GLY A C 1
ATOM 844 O O . GLY A 1 115 ? -19.966 -2.645 32.981 1.00 92.56 115 GLY A O 1
ATOM 845 N N . VAL A 1 116 ? -19.788 -4.311 31.489 1.00 94.75 116 VAL A N 1
ATOM 846 C CA . VAL A 1 116 ? -18.339 -4.234 31.312 1.00 94.75 116 VAL A CA 1
ATOM 847 C C . VAL A 1 116 ? -18.034 -4.139 29.823 1.00 94.75 116 VAL A C 1
ATOM 849 O O . VAL A 1 116 ? -18.592 -4.896 29.030 1.00 94.75 116 VAL A O 1
ATOM 852 N N . LEU A 1 117 ? -17.146 -3.217 29.457 1.00 93.88 117 LEU A N 1
ATOM 853 C CA . LEU A 1 117 ? -16.604 -3.079 28.112 1.00 93.88 117 LEU A CA 1
ATOM 854 C C . LEU A 1 117 ? -15.130 -3.480 28.113 1.00 93.88 117 LEU A C 1
ATOM 856 O O . LEU A 1 117 ? -14.356 -3.030 28.955 1.00 93.88 117 LEU A O 1
ATOM 860 N N . VAL A 1 118 ? -14.740 -4.274 27.121 1.00 92.56 118 VAL A N 1
ATOM 861 C CA . VAL A 1 118 ? -13.340 -4.508 26.769 1.00 92.56 118 VAL A CA 1
ATOM 862 C C . VAL A 1 118 ? -13.203 -4.235 25.279 1.00 92.56 118 VAL A C 1
ATOM 864 O O . VAL A 1 118 ? -13.878 -4.875 24.473 1.00 92.56 118 VAL A O 1
ATOM 867 N N . LEU A 1 119 ? -12.332 -3.296 24.916 1.00 92.06 119 LEU A N 1
ATOM 868 C CA . LEU A 1 119 ? -11.896 -3.110 23.537 1.00 92.06 119 LEU A CA 1
ATOM 869 C C . LEU A 1 119 ? -10.507 -3.730 23.430 1.00 92.06 119 LEU A C 1
ATOM 871 O O . LEU A 1 119 ? -9.572 -3.208 24.028 1.00 92.06 119 LEU A O 1
ATOM 875 N N . ASN A 1 120 ? -10.396 -4.891 22.786 1.00 85.12 120 ASN A N 1
ATOM 876 C CA . ASN A 1 120 ? -9.149 -5.660 22.762 1.00 85.12 120 ASN A CA 1
ATOM 877 C C . ASN A 1 120 ? -8.027 -4.903 22.029 1.00 85.12 120 ASN A C 1
ATOM 879 O O . ASN A 1 120 ? -8.306 -4.052 21.186 1.00 85.12 120 ASN A O 1
ATOM 883 N N . ALA A 1 121 ? -6.781 -5.214 22.396 1.00 75.38 121 ALA A N 1
ATOM 884 C CA . ALA A 1 121 ? -5.576 -4.740 21.714 1.00 75.38 121 ALA A CA 1
ATOM 885 C C . ALA A 1 121 ? -5.173 -5.684 20.577 1.00 75.38 121 ALA A C 1
ATOM 887 O O . ALA A 1 121 ? -5.436 -6.904 20.722 1.00 75.38 121 ALA A O 1
#

Sequence (121 aa):
QSYAAGTEVTLENGVLVLNADGSYTFTPNENWNGNVPVITYTTNTGITATLTIEVTPLDDASVLVNDSNTIVEDTVATGNVLDNDSDVDSDLSVVSFEVDGQSYAAGTEVTLENGVLVLNA

Secondary structure (DSSP, 8-state):
----TT-EEEETTEEEEE-TTS-EEEEEPTT--EEPPPEEEE-TTS-EEEE--EEPP-PPPPB---------TTS-----TTTT-B-SSS-----EEEETTEEEETT-EEEETTEEEE---

pLDDT: mean 96.09, std 3.0, range [75.38, 98.38]